Protein AF-A0A1I5HSH3-F1 (afdb_monomer)

Organism: NCBI:txid1861

Sequence (72 aa):
MRDWREHLDGLTLESRLKALLVYELASDRVPGAPLEVTTEAVRAVATAEGLDTGQPWIQAAAARISADPPRA

pLDDT: mean 92.49, std 9.29, range [54.25, 98.06]

Radius of gyration: 11.17 Å; Cα contacts (8 Å, |Δi|>4): 75; chains: 1; bounding box: 27×22×28 Å

Foldseek 3Di:
DPQLLVLCPPPDPLQSVQLVVLLVVLLLVAALHPLVVSLVSSLVSCVVSVHDSPGPSSSVSSVVRNPGHPDD

Solvent-accessible surface area (backbone atoms only — not comparable to full-atom values): 3984 Å² total; per-residue (Å²): 129,80,65,36,67,68,60,44,68,92,53,53,70,67,58,41,54,49,51,54,50,28,51,54,58,31,41,74,74,39,40,41,33,58,50,70,61,24,32,53,45,35,39,55,44,28,50,76,74,71,44,76,70,86,46,72,34,50,59,42,42,14,51,55,34,27,68,35,71,58,85,127

Structure (mmCIF, N/CA/C/O backbone):
data_AF-A0A1I5HSH3-F1
#
_entry.id   AF-A0A1I5HSH3-F1
#
loop_
_atom_site.group_PDB
_atom_site.id
_atom_site.type_symbol
_atom_site.label_atom_id
_atom_site.label_alt_id
_atom_site.label_comp_id
_atom_site.label_asym_id
_atom_site.label_entity_id
_atom_site.label_seq_id
_atom_site.pdbx_PDB_ins_code
_atom_site.Cartn_x
_atom_site.Cartn_y
_atom_site.Cartn_z
_atom_site.occupancy
_atom_site.B_iso_or_equiv
_atom_site.auth_seq_id
_atom_site.auth_comp_id
_atom_site.auth_asym_id
_atom_site.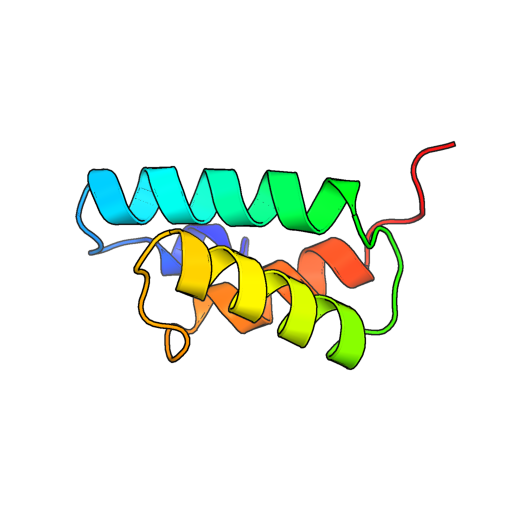auth_atom_id
_atom_site.pdbx_PDB_model_num
ATOM 1 N N . MET A 1 1 ? 14.852 9.154 0.640 1.00 54.25 1 MET A N 1
ATOM 2 C CA . MET A 1 1 ? 13.377 9.049 0.589 1.00 54.25 1 MET A CA 1
ATOM 3 C C . MET A 1 1 ? 12.937 8.700 2.003 1.00 54.25 1 MET A C 1
ATOM 5 O O . MET A 1 1 ? 13.589 7.838 2.578 1.00 54.25 1 MET A O 1
ATOM 9 N N . ARG A 1 2 ? 11.968 9.409 2.598 1.00 64.81 2 ARG A N 1
ATOM 10 C CA . ARG A 1 2 ? 11.442 9.035 3.928 1.00 64.81 2 ARG A CA 1
ATOM 11 C C . ARG A 1 2 ? 10.890 7.613 3.873 1.00 64.81 2 ARG A C 1
ATOM 13 O O . ARG A 1 2 ? 10.390 7.217 2.817 1.00 64.81 2 ARG A O 1
ATOM 20 N N . ASP A 1 3 ? 11.021 6.853 4.958 1.00 87.00 3 ASP A N 1
ATOM 21 C CA . ASP A 1 3 ? 10.442 5.510 4.999 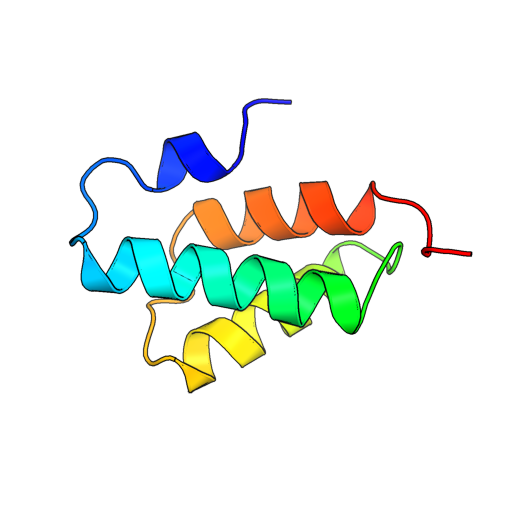1.00 87.00 3 ASP A CA 1
ATOM 22 C C . ASP A 1 3 ? 8.918 5.667 4.902 1.00 87.00 3 ASP A C 1
ATOM 24 O O . ASP A 1 3 ? 8.316 6.457 5.630 1.00 87.00 3 ASP A O 1
ATOM 28 N N . TRP A 1 4 ? 8.271 4.955 3.978 1.00 93.38 4 TRP A N 1
ATOM 29 C CA . TRP A 1 4 ? 6.820 5.029 3.812 1.00 93.38 4 TRP A CA 1
ATOM 30 C C . TRP A 1 4 ? 6.091 4.664 5.113 1.00 93.38 4 TRP A C 1
ATOM 32 O O . TRP A 1 4 ? 4.998 5.177 5.351 1.00 93.38 4 TRP A O 1
ATOM 42 N N . ARG A 1 5 ? 6.734 3.865 5.979 1.00 94.44 5 ARG A N 1
ATOM 43 C CA . ARG A 1 5 ? 6.251 3.492 7.314 1.00 94.44 5 ARG A CA 1
ATOM 44 C C . ARG A 1 5 ? 6.012 4.682 8.240 1.00 94.44 5 ARG A C 1
ATOM 46 O O . ARG A 1 5 ? 5.163 4.574 9.114 1.00 94.44 5 ARG A O 1
ATOM 53 N N . GLU A 1 6 ? 6.674 5.818 8.025 1.00 93.81 6 GLU A N 1
ATOM 54 C CA . GLU A 1 6 ? 6.421 7.054 8.785 1.00 93.81 6 GLU A CA 1
ATOM 55 C C . GLU A 1 6 ? 4.968 7.547 8.620 1.00 93.81 6 GLU A C 1
ATOM 57 O O . GLU A 1 6 ? 4.423 8.211 9.493 1.00 93.81 6 GLU A O 1
ATOM 62 N N . HIS A 1 7 ? 4.296 7.182 7.523 1.00 94.12 7 HIS A N 1
ATOM 63 C CA . HIS A 1 7 ? 2.891 7.528 7.280 1.00 94.12 7 HIS A CA 1
ATOM 64 C C . HIS A 1 7 ? 1.899 6.608 8.006 1.00 94.12 7 HIS A C 1
ATOM 66 O O . HIS A 1 7 ? 0.690 6.801 7.890 1.00 94.12 7 HIS A O 1
ATOM 72 N N . LEU A 1 8 ? 2.392 5.584 8.706 1.00 94.81 8 LEU A N 1
ATOM 73 C CA . LEU A 1 8 ? 1.566 4.655 9.474 1.00 94.81 8 LEU A CA 1
ATOM 74 C C . LEU A 1 8 ? 1.338 5.130 10.913 1.00 94.81 8 LEU A C 1
ATOM 76 O O . LEU A 1 8 ? 0.507 4.559 11.627 1.00 94.81 8 LEU A O 1
ATOM 80 N N . ASP A 1 9 ? 2.057 6.165 11.342 1.00 92.06 9 ASP A N 1
ATOM 81 C CA . ASP A 1 9 ? 1.883 6.765 12.656 1.00 92.06 9 ASP A CA 1
ATOM 82 C C . ASP A 1 9 ? 0.468 7.337 12.809 1.00 92.06 9 ASP A C 1
ATOM 84 O O . ASP A 1 9 ? -0.083 7.979 11.916 1.00 92.06 9 ASP A O 1
ATOM 88 N N . GLY A 1 10 ? -0.156 7.067 13.957 1.00 90.56 10 GLY A N 1
ATOM 89 C CA . GLY A 1 10 ? -1.540 7.464 14.238 1.00 90.56 10 GLY A CA 1
ATOM 90 C C . GLY A 1 10 ? -2.611 6.494 13.724 1.00 90.56 10 GLY A C 1
ATOM 91 O O . GLY A 1 10 ? -3.765 6.608 14.133 1.00 90.56 10 GLY A O 1
ATOM 92 N N . LEU A 1 11 ? -2.255 5.493 12.911 1.00 93.44 11 LEU A N 1
ATOM 93 C CA . LEU A 1 11 ? -3.185 4.429 12.531 1.00 93.44 11 LEU A CA 1
ATOM 94 C C . LEU A 1 11 ? -3.401 3.422 13.674 1.00 93.44 11 LEU A C 1
ATOM 96 O O . LEU A 1 11 ? -2.526 3.165 14.515 1.00 93.44 11 LEU A O 1
ATOM 100 N N . THR A 1 12 ? -4.567 2.771 13.669 1.00 96.00 12 THR A N 1
ATOM 101 C CA . THR A 1 12 ? -4.832 1.631 14.560 1.00 96.00 12 THR A CA 1
ATOM 102 C C . THR A 1 12 ? -3.819 0.507 14.312 1.00 96.00 12 THR A C 1
ATOM 104 O O . THR A 1 12 ? -3.235 0.409 13.232 1.00 96.00 12 THR A O 1
ATOM 107 N N . LEU A 1 13 ? -3.583 -0.353 15.309 1.00 95.94 13 LEU A N 1
ATOM 108 C CA . LEU A 1 13 ? -2.657 -1.482 15.151 1.00 95.94 13 LEU A CA 1
ATOM 109 C C . LEU A 1 13 ? -3.061 -2.388 13.978 1.00 95.94 13 LEU A C 1
ATOM 111 O O . LEU A 1 13 ? -2.207 -2.764 13.181 1.00 95.94 13 LEU A O 1
ATOM 115 N N . GLU A 1 14 ? -4.354 -2.686 13.843 1.00 96.94 14 GLU A N 1
ATOM 116 C CA . GLU A 1 14 ? -4.876 -3.501 12.744 1.00 96.94 14 GLU A CA 1
ATOM 117 C C . GLU A 1 14 ? -4.555 -2.875 11.380 1.00 96.94 14 GLU A C 1
ATOM 119 O O . GLU A 1 14 ? -3.996 -3.543 10.512 1.00 96.94 14 GLU A O 1
ATOM 124 N N . SER A 1 15 ? -4.834 -1.579 11.204 1.00 96.31 15 SER A N 1
ATOM 125 C CA . SER A 1 15 ? -4.549 -0.878 9.948 1.00 96.31 15 SER A CA 1
ATOM 126 C C . SER A 1 15 ? -3.054 -0.859 9.622 1.00 96.31 15 SER A C 1
ATOM 128 O O . SER A 1 15 ? -2.685 -1.028 8.463 1.00 96.31 15 SER A O 1
ATOM 130 N N . ARG A 1 16 ? -2.185 -0.711 10.633 1.00 97.06 16 ARG A N 1
ATOM 131 C CA . ARG A 1 16 ? -0.726 -0.777 10.447 1.00 97.06 16 ARG A CA 1
ATOM 132 C C . ARG A 1 16 ? -0.273 -2.155 9.980 1.00 97.06 16 ARG A C 1
ATOM 134 O O . ARG A 1 16 ? 0.503 -2.246 9.035 1.00 97.06 16 ARG A O 1
ATOM 141 N N . LEU A 1 17 ? -0.770 -3.219 10.610 1.00 97.81 17 LEU A N 1
ATOM 142 C CA . LEU A 1 17 ? -0.436 -4.594 10.231 1.00 97.81 17 LEU A CA 1
ATOM 143 C C . LEU A 1 17 ? -0.903 -4.914 8.808 1.00 97.81 17 LEU A C 1
ATOM 145 O O . LEU A 1 17 ? -0.137 -5.469 8.023 1.00 97.81 17 LEU A O 1
ATOM 149 N N . LYS A 1 18 ? -2.120 -4.499 8.446 1.00 98.00 18 LYS A N 1
ATOM 150 C CA . LYS A 1 18 ? -2.639 -4.655 7.083 1.00 98.00 18 LYS A CA 1
ATOM 151 C C . LYS A 1 18 ? -1.830 -3.855 6.063 1.00 98.00 18 LYS A C 1
ATOM 153 O O . LYS A 1 18 ? -1.530 -4.385 5.004 1.00 98.00 18 LYS A O 1
ATOM 158 N N . ALA A 1 19 ? -1.414 -2.625 6.370 1.00 97.56 19 ALA A N 1
ATOM 159 C CA . ALA A 1 19 ? -0.573 -1.836 5.464 1.00 97.56 19 ALA A CA 1
ATOM 160 C C . ALA A 1 19 ? 0.794 -2.502 5.209 1.00 97.56 19 ALA A C 1
ATOM 162 O O . ALA A 1 19 ? 1.273 -2.521 4.076 1.00 97.56 19 ALA A O 1
ATOM 163 N N . LEU A 1 20 ? 1.398 -3.106 6.241 1.00 97.19 20 LEU A N 1
ATOM 164 C CA . LEU A 1 20 ? 2.617 -3.912 6.095 1.00 97.19 20 LEU A CA 1
ATOM 165 C C . LEU A 1 20 ? 2.376 -5.150 5.218 1.00 97.19 20 LEU A C 1
ATOM 167 O O . LEU A 1 20 ? 3.168 -5.415 4.319 1.00 97.19 20 LEU A O 1
ATOM 171 N N . LEU A 1 21 ? 1.268 -5.868 5.425 1.00 97.56 21 LEU A N 1
ATOM 172 C CA . LEU A 1 21 ? 0.888 -7.010 4.587 1.00 97.56 21 LEU A CA 1
ATOM 173 C C . LEU A 1 21 ? 0.675 -6.599 3.121 1.00 97.56 21 LEU A C 1
ATOM 175 O O . LEU A 1 21 ? 1.184 -7.257 2.216 1.00 97.56 21 LEU A O 1
ATOM 179 N N . VAL A 1 22 ? -0.034 -5.492 2.886 1.00 97.94 22 VAL A N 1
ATOM 180 C CA . VAL A 1 22 ? -0.263 -4.927 1.550 1.00 97.94 22 VAL A CA 1
ATOM 181 C C . VAL A 1 22 ? 1.059 -4.648 0.847 1.00 97.94 22 VAL A C 1
ATOM 183 O O . VAL A 1 22 ? 1.214 -5.014 -0.317 1.00 97.94 22 VAL A O 1
ATOM 186 N N . TYR A 1 23 ? 2.011 -4.027 1.548 1.00 96.81 23 TYR A N 1
ATOM 187 C CA . TYR A 1 23 ? 3.331 -3.740 0.998 1.00 96.81 23 TYR A CA 1
ATOM 188 C C . TYR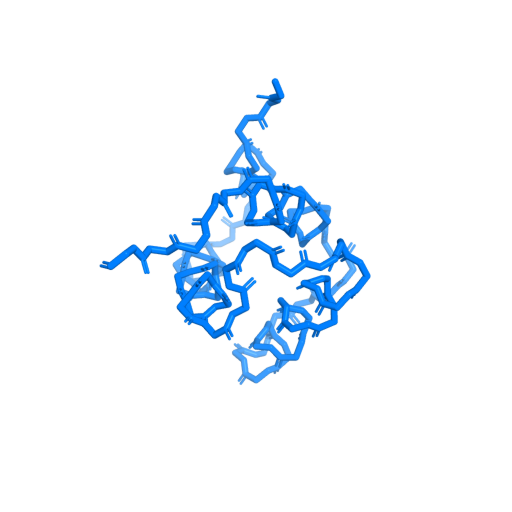 A 1 23 ? 4.043 -5.016 0.541 1.00 96.81 23 TYR A C 1
ATOM 190 O O . TYR A 1 23 ? 4.518 -5.067 -0.592 1.00 96.81 23 TYR A O 1
ATOM 198 N N . GLU A 1 24 ? 4.095 -6.052 1.382 1.00 96.00 24 GLU A N 1
ATOM 199 C CA . GLU A 1 24 ? 4.769 -7.310 1.036 1.00 96.00 24 GLU A CA 1
ATOM 200 C C . GLU A 1 24 ? 4.082 -8.011 -0.148 1.00 96.00 24 GLU A C 1
ATOM 202 O O . GLU A 1 24 ? 4.747 -8.407 -1.103 1.00 96.00 24 GLU A O 1
ATOM 207 N N . LEU A 1 25 ? 2.746 -8.083 -0.148 1.00 96.12 25 LEU A N 1
ATOM 208 C CA . LEU A 1 25 ? 1.978 -8.701 -1.235 1.00 96.12 25 LEU A CA 1
ATOM 209 C C . LEU A 1 25 ? 2.107 -7.946 -2.564 1.00 96.12 25 LEU A C 1
ATOM 211 O O . LEU A 1 25 ? 2.134 -8.566 -3.626 1.00 96.12 25 LEU A O 1
ATOM 215 N N . ALA A 1 26 ? 2.155 -6.614 -2.534 1.00 95.56 26 ALA A N 1
ATOM 216 C CA . ALA A 1 26 ? 2.378 -5.817 -3.736 1.00 95.56 26 ALA A CA 1
ATOM 217 C C . ALA A 1 26 ? 3.828 -5.956 -4.228 1.00 95.56 26 ALA A C 1
ATOM 219 O O . ALA A 1 26 ? 4.046 -6.133 -5.424 1.00 95.56 26 ALA A O 1
ATOM 220 N N . SER A 1 27 ? 4.804 -5.953 -3.316 1.00 93.69 27 SER A N 1
ATOM 221 C CA . SER A 1 27 ? 6.226 -6.124 -3.646 1.00 93.69 27 SER A CA 1
ATOM 222 C C . SER A 1 27 ? 6.509 -7.459 -4.331 1.00 93.69 27 SER A C 1
ATOM 224 O O . SER A 1 27 ? 7.320 -7.511 -5.248 1.00 93.69 27 SER A O 1
ATOM 226 N N . ASP A 1 28 ? 5.833 -8.527 -3.904 1.00 93.88 28 ASP A N 1
ATOM 227 C CA . ASP A 1 28 ? 5.953 -9.860 -4.502 1.00 93.88 28 ASP A CA 1
ATOM 228 C C . ASP A 1 28 ? 5.372 -9.918 -5.927 1.00 93.88 28 ASP A C 1
ATOM 230 O O . ASP A 1 28 ? 5.928 -10.560 -6.815 1.00 93.88 28 ASP A O 1
ATOM 234 N N . ARG A 1 29 ? 4.273 -9.195 -6.180 1.00 91.69 29 ARG A N 1
ATOM 235 C CA . ARG A 1 29 ? 3.550 -9.247 -7.462 1.00 91.69 29 ARG A CA 1
ATOM 236 C C . ARG A 1 29 ? 4.131 -8.354 -8.551 1.00 91.69 29 ARG A C 1
ATOM 238 O O . ARG A 1 29 ? 4.051 -8.712 -9.724 1.00 91.69 29 ARG A O 1
ATOM 245 N N . VAL A 1 30 ? 4.627 -7.171 -8.194 1.00 93.50 30 VAL A N 1
ATOM 246 C CA . VAL A 1 30 ? 5.025 -6.130 -9.160 1.00 93.50 30 VAL A CA 1
ATOM 247 C C . VAL A 1 30 ? 6.404 -5.518 -8.859 1.00 93.50 30 VAL A C 1
ATOM 249 O O . VAL A 1 30 ? 6.544 -4.292 -8.868 1.00 93.50 30 VAL A O 1
ATOM 252 N N . PRO A 1 31 ? 7.450 -6.322 -8.591 1.00 90.75 31 PRO A N 1
ATOM 253 C CA . PRO A 1 31 ? 8.750 -5.761 -8.248 1.00 90.75 31 PRO A CA 1
ATOM 254 C C . PRO A 1 31 ? 9.356 -5.031 -9.458 1.00 90.75 31 PR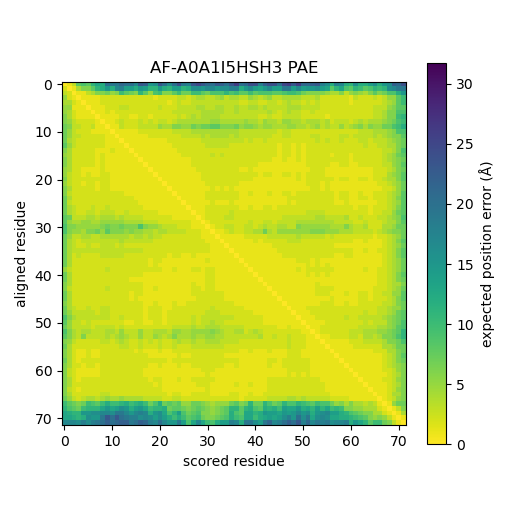O A C 1
ATOM 256 O O . PRO A 1 31 ? 9.379 -5.558 -10.571 1.00 90.75 31 PRO A O 1
ATOM 259 N N . GLY A 1 32 ? 9.824 -3.796 -9.255 1.00 88.00 32 GLY A N 1
ATOM 260 C CA . GLY A 1 32 ? 10.415 -2.968 -10.312 1.00 88.00 32 GLY A CA 1
ATOM 261 C C . GLY A 1 32 ? 9.444 -2.523 -11.413 1.00 88.00 32 GLY A C 1
ATOM 262 O O . GLY A 1 32 ? 9.882 -2.001 -12.440 1.00 88.00 32 GLY A O 1
ATOM 263 N N . ALA A 1 33 ? 8.133 -2.725 -11.238 1.00 93.88 33 ALA A N 1
ATOM 264 C CA . ALA A 1 33 ? 7.138 -2.251 -12.191 1.00 93.88 33 ALA A CA 1
ATOM 265 C C . ALA A 1 33 ? 7.043 -0.709 -12.181 1.00 93.88 33 ALA A C 1
ATOM 267 O O . ALA A 1 33 ? 7.377 -0.068 -11.174 1.00 93.88 33 ALA A O 1
ATOM 268 N N . PRO A 1 34 ? 6.548 -0.084 -13.269 1.00 96.12 34 PRO A N 1
ATOM 269 C CA . PRO A 1 34 ? 6.316 1.358 -13.312 1.00 96.12 34 PRO A CA 1
ATOM 270 C C . PRO A 1 34 ? 5.454 1.845 -12.140 1.00 96.12 34 PRO A C 1
ATOM 272 O O . PRO A 1 34 ? 4.529 1.153 -11.715 1.00 96.12 34 PRO A O 1
ATOM 275 N N . LEU A 1 35 ? 5.726 3.054 -11.640 1.00 95.38 35 LEU A N 1
ATOM 276 C CA . LEU A 1 35 ? 5.078 3.602 -10.441 1.00 95.38 35 LEU A CA 1
ATOM 277 C C . LEU A 1 35 ? 3.544 3.573 -10.504 1.00 95.38 35 LEU A C 1
ATOM 279 O O . LEU A 1 35 ? 2.900 3.255 -9.507 1.00 95.38 35 LEU A O 1
ATOM 283 N N . GLU A 1 36 ? 2.957 3.877 -11.660 1.00 96.44 36 GLU A N 1
ATOM 284 C CA . GLU A 1 36 ? 1.501 3.848 -11.856 1.00 96.44 36 GLU A CA 1
ATOM 285 C C . GLU A 1 36 ? 0.935 2.435 -11.675 1.00 96.44 36 GLU A C 1
ATOM 287 O O . GLU A 1 36 ? -0.007 2.242 -10.911 1.00 96.44 36 GLU A O 1
ATOM 292 N N . VAL A 1 37 ? 1.570 1.430 -12.290 1.00 96.50 37 VAL A N 1
ATOM 293 C CA . VAL A 1 37 ? 1.191 0.014 -12.146 1.00 96.50 37 VAL A CA 1
ATOM 294 C C . VAL A 1 37 ? 1.326 -0.430 -10.692 1.00 96.50 37 VAL A C 1
ATOM 296 O O . VAL A 1 37 ? 0.426 -1.061 -10.141 1.00 96.50 37 VAL A O 1
ATOM 299 N N . THR A 1 38 ? 2.429 -0.055 -10.047 1.00 97.25 38 THR A N 1
ATOM 300 C CA . THR A 1 38 ? 2.690 -0.393 -8.648 1.00 97.25 38 THR A CA 1
ATOM 301 C C . THR A 1 38 ? 1.680 0.265 -7.708 1.00 97.25 38 THR A C 1
ATOM 303 O O . THR A 1 38 ? 1.200 -0.371 -6.773 1.00 97.25 38 THR A O 1
ATOM 306 N N . THR A 1 39 ? 1.298 1.514 -7.972 1.00 97.81 39 THR A N 1
ATOM 307 C CA . THR A 1 39 ? 0.278 2.234 -7.198 1.00 97.81 39 THR A CA 1
ATOM 308 C C . THR A 1 39 ? -1.071 1.535 -7.279 1.00 97.81 39 THR A C 1
ATOM 310 O O . THR A 1 39 ? -1.705 1.313 -6.248 1.00 97.81 39 THR A O 1
ATOM 313 N N . GLU A 1 40 ? -1.504 1.158 -8.482 1.00 97.69 40 GLU A N 1
ATOM 314 C CA . GLU A 1 40 ? -2.769 0.447 -8.668 1.00 97.69 40 GLU A CA 1
ATOM 315 C C . GLU A 1 40 ? -2.740 -0.941 -8.017 1.00 97.69 40 GLU A C 1
ATOM 317 O O . GLU A 1 40 ? -3.715 -1.338 -7.379 1.00 97.69 40 GLU A O 1
ATOM 322 N N . ALA A 1 41 ? -1.604 -1.644 -8.065 1.00 97.31 41 ALA A N 1
ATOM 323 C CA . ALA A 1 41 ? -1.433 -2.905 -7.349 1.00 97.31 41 ALA A CA 1
ATOM 324 C C . ALA A 1 41 ? -1.556 -2.723 -5.826 1.00 97.31 41 ALA A C 1
ATOM 326 O O . ALA A 1 41 ? -2.318 -3.443 -5.183 1.00 97.31 41 ALA A O 1
ATOM 327 N N . VAL A 1 42 ? -0.864 -1.737 -5.243 1.00 97.81 42 VAL A N 1
ATOM 328 C CA . VAL A 1 42 ? -0.953 -1.430 -3.805 1.00 97.81 42 VAL A CA 1
ATOM 329 C C . VAL A 1 42 ? -2.391 -1.065 -3.416 1.00 97.81 42 VAL A C 1
ATOM 331 O O . VAL A 1 42 ? -2.896 -1.576 -2.416 1.00 97.81 42 VAL A O 1
ATOM 334 N N . ARG A 1 43 ? -3.084 -0.242 -4.218 1.00 98.06 43 ARG A N 1
ATOM 335 C CA . ARG A 1 43 ? -4.495 0.110 -3.989 1.00 98.06 43 ARG A CA 1
ATOM 336 C C . ARG A 1 43 ? -5.405 -1.107 -4.026 1.00 98.06 43 ARG A C 1
ATOM 338 O O . ARG A 1 43 ? -6.209 -1.267 -3.116 1.00 98.06 43 ARG A O 1
ATOM 345 N N . ALA A 1 44 ? -5.257 -1.976 -5.023 1.00 97.75 44 ALA A N 1
ATOM 346 C CA . ALA A 1 44 ? -6.085 -3.170 -5.155 1.00 97.75 44 ALA A CA 1
ATOM 347 C C . ALA A 1 44 ? -5.960 -4.092 -3.931 1.00 97.75 44 ALA A C 1
ATOM 349 O O . ALA A 1 44 ? -6.968 -4.572 -3.412 1.00 97.75 44 ALA A O 1
ATOM 350 N N . VAL A 1 45 ? -4.738 -4.300 -3.425 1.00 97.69 45 VAL A N 1
ATOM 351 C CA . VAL A 1 45 ? -4.526 -5.104 -2.211 1.00 97.69 45 VAL A CA 1
ATOM 352 C C . VAL A 1 45 ? -5.059 -4.382 -0.973 1.00 97.69 45 VAL A C 1
ATOM 354 O O . VAL A 1 45 ? -5.740 -5.001 -0.163 1.00 97.69 45 VAL A O 1
ATOM 357 N N . ALA A 1 46 ? -4.835 -3.071 -0.844 1.00 97.50 46 ALA A N 1
ATOM 358 C CA . ALA A 1 46 ? -5.391 -2.281 0.254 1.00 97.50 46 ALA A CA 1
ATOM 359 C C . ALA A 1 46 ? -6.929 -2.347 0.295 1.00 97.50 46 ALA A C 1
ATOM 361 O O . ALA A 1 46 ? -7.500 -2.542 1.366 1.00 97.50 46 ALA A O 1
ATOM 362 N N . THR A 1 47 ? -7.598 -2.263 -0.859 1.00 97.88 47 THR A N 1
ATOM 363 C CA . THR A 1 47 ? -9.052 -2.440 -0.970 1.00 97.88 47 THR A CA 1
ATOM 364 C C . THR A 1 47 ? -9.488 -3.833 -0.519 1.00 97.88 47 THR A C 1
ATOM 366 O O . THR A 1 47 ? -10.464 -3.944 0.220 1.00 97.88 47 THR A O 1
ATOM 369 N N . ALA A 1 48 ? -8.766 -4.889 -0.908 1.00 97.06 48 ALA A N 1
ATOM 370 C CA . ALA A 1 48 ? -9.076 -6.258 -0.488 1.00 97.06 48 ALA A CA 1
ATOM 371 C C . ALA A 1 48 ? -8.958 -6.451 1.038 1.00 97.06 48 ALA A C 1
ATOM 373 O O . ALA A 1 48 ? -9.750 -7.180 1.629 1.00 97.06 48 ALA A O 1
ATOM 374 N N . GLU A 1 49 ? -8.027 -5.742 1.680 1.00 95.62 49 GLU A N 1
ATOM 375 C CA . GLU A 1 49 ? -7.830 -5.740 3.138 1.00 95.62 49 GLU A CA 1
ATOM 376 C C . GLU A 1 49 ? -8.780 -4.784 3.896 1.00 95.62 49 GLU A C 1
ATOM 378 O O . GLU A 1 49 ? -8.736 -4.684 5.131 1.00 95.62 49 GLU A O 1
ATOM 383 N N . GLY A 1 50 ? -9.652 -4.073 3.172 1.00 96.31 50 GLY A N 1
ATOM 384 C CA . GLY A 1 50 ? -10.598 -3.108 3.734 1.00 96.31 50 GLY A CA 1
ATOM 385 C C . GLY A 1 50 ? -9.941 -1.821 4.244 1.00 96.31 50 GLY A C 1
ATOM 386 O O . GLY A 1 50 ? -10.444 -1.209 5.185 1.00 96.31 50 GLY A O 1
ATOM 387 N N . LEU A 1 51 ? -8.802 -1.425 3.670 1.00 96.12 51 LEU A N 1
ATOM 388 C CA . LEU A 1 51 ? -8.117 -0.175 3.994 1.00 96.12 51 LEU A CA 1
ATOM 389 C C . LEU A 1 51 ? -8.588 0.985 3.111 1.00 96.12 51 LEU A C 1
ATOM 391 O O . LEU A 1 51 ? -8.964 0.810 1.953 1.00 96.12 51 LEU A O 1
ATOM 395 N N . ASP A 1 52 ? -8.489 2.195 3.660 1.00 93.38 52 ASP A N 1
ATOM 396 C CA . ASP A 1 52 ? -8.689 3.431 2.908 1.00 93.38 52 ASP A CA 1
ATOM 397 C C . ASP A 1 52 ? -7.516 3.675 1.942 1.00 93.38 52 ASP A C 1
ATOM 399 O O . ASP A 1 52 ? -6.366 3.862 2.348 1.00 93.38 52 ASP A O 1
ATOM 403 N N . THR A 1 53 ? -7.819 3.698 0.645 1.00 93.06 53 THR A N 1
ATOM 404 C CA . THR A 1 53 ? -6.849 3.901 -0.438 1.00 93.06 53 THR A CA 1
ATOM 405 C C . THR A 1 53 ? -6.442 5.363 -0.641 1.00 93.06 53 THR A C 1
ATOM 407 O O . THR A 1 53 ? -5.567 5.640 -1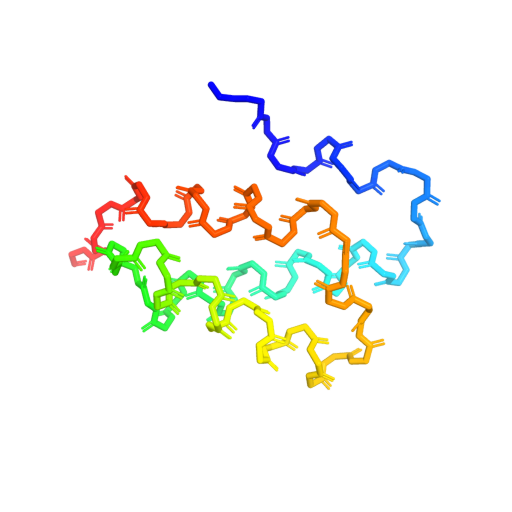.463 1.00 93.06 53 THR A O 1
ATOM 410 N N . GLY A 1 54 ? -7.073 6.306 0.067 1.00 93.06 54 GLY A N 1
ATOM 411 C CA . GLY A 1 54 ? -6.701 7.722 0.078 1.00 93.06 54 GLY A CA 1
ATOM 412 C C . GLY A 1 54 ? -5.488 8.038 0.958 1.00 93.06 54 GLY A C 1
ATOM 413 O O . GLY A 1 54 ? -4.994 9.166 0.938 1.00 93.06 54 GLY A O 1
ATOM 414 N N . GLN A 1 55 ? -4.990 7.064 1.726 1.00 93.44 55 GLN A N 1
ATOM 415 C CA . GLN A 1 55 ? -3.912 7.297 2.679 1.00 93.44 55 GLN A CA 1
ATOM 416 C C . GLN A 1 55 ? -2.551 7.548 1.999 1.00 93.44 55 GLN A C 1
ATOM 418 O O . GLN A 1 55 ? -2.201 6.882 1.020 1.00 93.44 55 GLN A O 1
ATOM 423 N N . PRO A 1 56 ? -1.724 8.462 2.545 1.00 94.25 56 PRO A N 1
ATOM 424 C CA . PRO A 1 56 ? -0.469 8.882 1.916 1.00 94.25 56 PRO A CA 1
ATOM 425 C C . PRO A 1 56 ? 0.583 7.766 1.839 1.00 94.25 56 PRO A C 1
ATOM 427 O O . PRO A 1 56 ? 1.446 7.792 0.958 1.00 94.25 56 PRO A O 1
ATOM 430 N N . TRP A 1 57 ? 0.495 6.755 2.712 1.00 96.00 57 TRP A N 1
ATOM 431 C CA . TRP A 1 57 ? 1.413 5.617 2.700 1.00 96.00 57 TRP A CA 1
ATOM 432 C C . TRP A 1 57 ? 1.319 4.794 1.408 1.00 96.00 57 TRP A C 1
ATOM 434 O O . TRP A 1 57 ? 2.324 4.211 1.022 1.00 96.00 57 TRP A O 1
ATOM 444 N N . ILE A 1 58 ? 0.175 4.788 0.705 1.00 96.75 58 ILE A N 1
ATOM 445 C CA . ILE A 1 58 ? -0.030 4.041 -0.552 1.00 96.75 58 ILE A CA 1
ATOM 446 C C . ILE A 1 58 ? 0.969 4.494 -1.623 1.00 96.75 58 ILE A C 1
ATOM 448 O O . ILE A 1 58 ? 1.687 3.681 -2.202 1.00 96.75 58 ILE A O 1
ATOM 452 N N . GLN A 1 59 ? 1.042 5.807 -1.860 1.00 95.75 59 GLN A N 1
ATOM 453 C CA . GLN A 1 59 ? 1.939 6.400 -2.856 1.00 95.75 59 GLN A CA 1
ATOM 454 C C . GLN A 1 59 ? 3.408 6.232 -2.452 1.00 95.75 59 GLN A C 1
ATOM 456 O O . GLN A 1 59 ? 4.251 5.887 -3.279 1.00 95.75 59 GLN A O 1
ATOM 461 N N . ALA A 1 60 ? 3.719 6.422 -1.166 1.00 96.12 60 ALA A N 1
ATOM 462 C CA . ALA A 1 60 ? 5.075 6.252 -0.653 1.00 96.12 60 ALA A CA 1
ATOM 463 C C . ALA A 1 60 ? 5.553 4.786 -0.733 1.00 96.12 60 ALA A C 1
ATOM 465 O O . ALA A 1 60 ? 6.695 4.528 -1.119 1.00 96.12 60 ALA A O 1
ATOM 466 N N . ALA A 1 61 ? 4.678 3.826 -0.422 1.00 96.12 61 ALA A N 1
ATOM 467 C CA . ALA A 1 61 ? 4.928 2.395 -0.564 1.00 96.12 61 ALA A CA 1
ATOM 468 C C . ALA A 1 61 ? 5.155 2.020 -2.031 1.00 96.12 61 ALA A C 1
ATOM 470 O O . ALA A 1 61 ? 6.152 1.377 -2.352 1.00 96.12 61 ALA A O 1
ATOM 471 N N . ALA A 1 62 ? 4.285 2.480 -2.934 1.00 96.69 62 ALA A N 1
ATOM 472 C CA . ALA A 1 62 ? 4.416 2.209 -4.360 1.00 96.69 62 ALA A CA 1
ATOM 473 C C . ALA A 1 62 ? 5.726 2.760 -4.946 1.00 96.69 62 ALA A C 1
ATOM 475 O O . ALA A 1 62 ? 6.403 2.062 -5.698 1.00 96.69 62 ALA A O 1
ATOM 476 N N . ALA A 1 63 ? 6.136 3.969 -4.548 1.00 95.88 63 ALA A N 1
ATOM 477 C CA . ALA A 1 63 ? 7.426 4.539 -4.938 1.00 95.88 63 ALA A CA 1
ATOM 478 C C . ALA A 1 63 ? 8.609 3.691 -4.456 1.00 95.88 63 ALA A C 1
ATOM 480 O O . ALA A 1 63 ? 9.564 3.482 -5.205 1.00 95.88 63 ALA A O 1
ATOM 481 N N . ARG A 1 64 ? 8.539 3.159 -3.229 1.00 94.88 64 ARG A N 1
ATOM 482 C CA . ARG A 1 64 ? 9.580 2.282 -2.681 1.00 94.88 64 ARG A CA 1
ATOM 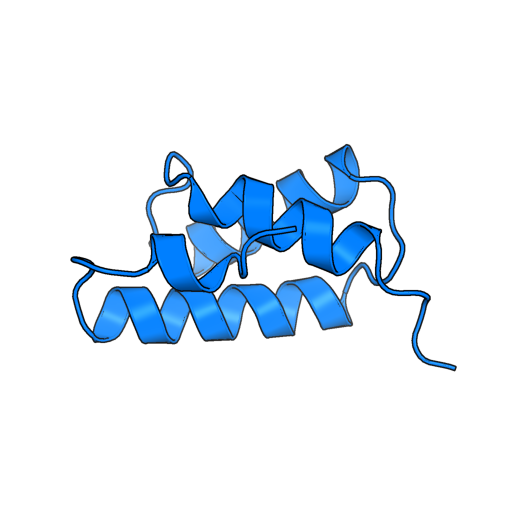483 C C . ARG A 1 64 ? 9.687 0.962 -3.449 1.0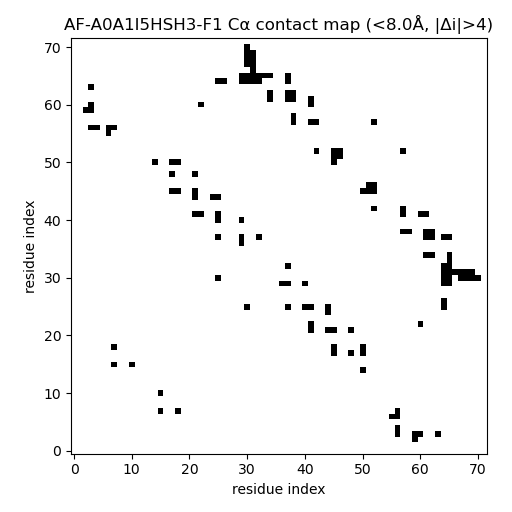0 94.88 64 ARG A C 1
ATOM 485 O O . ARG A 1 64 ? 10.813 0.561 -3.732 1.00 94.88 64 ARG A O 1
ATOM 492 N N . ILE A 1 65 ? 8.556 0.331 -3.771 1.00 94.44 65 ILE A N 1
ATOM 493 C CA . ILE A 1 65 ? 8.479 -0.946 -4.505 1.00 94.44 65 ILE A CA 1
ATOM 494 C C . ILE A 1 65 ? 8.938 -0.775 -5.954 1.00 94.44 65 ILE A C 1
ATOM 496 O O . ILE A 1 65 ? 9.731 -1.567 -6.451 1.00 94.44 65 ILE A O 1
ATOM 500 N N . SER A 1 66 ? 8.478 0.284 -6.623 1.00 94.69 66 SER A N 1
ATOM 501 C CA . SER A 1 66 ? 8.856 0.591 -8.007 1.00 94.69 66 SER A CA 1
ATOM 502 C C . SER A 1 66 ? 10.359 0.857 -8.150 1.00 94.69 66 SER A C 1
ATOM 504 O O . SER A 1 66 ? 10.949 0.557 -9.184 1.00 94.69 66 SER A O 1
ATOM 506 N N . ALA A 1 67 ? 10.991 1.387 -7.097 1.00 91.69 67 ALA A N 1
ATOM 507 C CA . ALA A 1 67 ? 12.433 1.599 -7.044 1.00 91.69 67 ALA A CA 1
ATOM 508 C C . ALA A 1 67 ? 13.244 0.331 -6.713 1.00 91.69 67 ALA A C 1
ATOM 510 O O . ALA A 1 67 ? 14.463 0.351 -6.889 1.00 91.69 67 ALA A O 1
ATOM 511 N N . ASP A 1 68 ? 12.617 -0.745 -6.219 1.00 84.25 68 ASP A N 1
ATOM 512 C CA . ASP A 1 68 ? 13.311 -2.010 -5.966 1.00 84.25 68 ASP A CA 1
ATOM 513 C C . ASP A 1 68 ? 13.428 -2.817 -7.270 1.00 84.25 68 ASP A C 1
ATOM 515 O O . ASP A 1 68 ? 12.424 -3.044 -7.946 1.00 84.25 68 ASP A O 1
ATOM 519 N N . PRO A 1 69 ? 14.633 -3.280 -7.645 1.00 72.44 69 PRO A N 1
ATOM 520 C CA . PRO A 1 69 ? 14.787 -4.160 -8.794 1.00 72.44 69 PRO A CA 1
ATOM 521 C C . PRO A 1 69 ?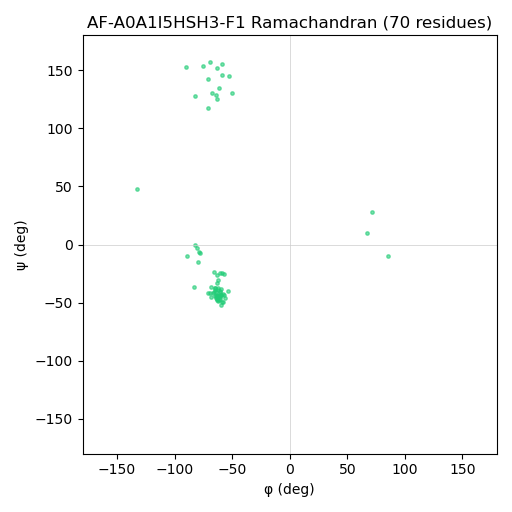 14.050 -5.495 -8.569 1.00 72.44 69 PRO A C 1
ATOM 523 O O . PRO A 1 69 ? 13.927 -5.940 -7.421 1.00 72.44 69 PRO A O 1
ATOM 526 N N . PRO A 1 70 ? 13.593 -6.169 -9.647 1.00 68.06 70 PRO A N 1
ATOM 527 C CA . PRO A 1 70 ? 13.036 -7.515 -9.562 1.00 68.06 70 PRO A CA 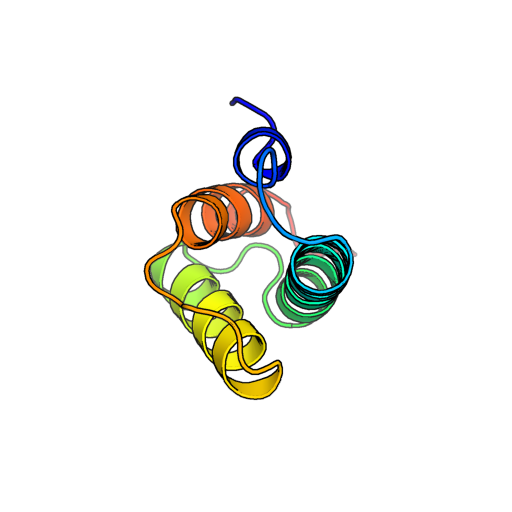1
ATOM 528 C C . PRO A 1 70 ? 13.975 -8.435 -8.783 1.00 68.06 70 PRO A C 1
ATOM 530 O O . PRO A 1 70 ? 15.177 -8.461 -9.056 1.00 68.06 70 PRO A O 1
ATOM 533 N N . ARG A 1 71 ? 13.446 -9.170 -7.796 1.00 64.38 71 ARG A N 1
ATOM 534 C CA . ARG A 1 71 ? 14.242 -10.182 -7.088 1.00 64.38 71 ARG A CA 1
ATOM 535 C C . ARG A 1 71 ? 14.652 -11.257 -8.108 1.00 64.38 71 ARG A C 1
ATOM 537 O O . ARG A 1 71 ? 13.790 -11.757 -8.827 1.00 64.38 71 ARG A O 1
ATOM 544 N N . ALA A 1 72 ? 15.959 -11.510 -8.207 1.00 57.03 72 ALA A N 1
ATOM 545 C CA . ALA A 1 72 ? 16.566 -12.493 -9.110 1.00 57.03 72 ALA A CA 1
ATOM 546 C C . ALA A 1 72 ? 16.274 -13.938 -8.688 1.00 57.03 72 ALA A C 1
ATOM 548 O O . ALA A 1 72 ? 16.115 -14.167 -7.466 1.00 57.03 72 ALA A O 1
#

Secondary structure (DSSP, 8-state):
---GGGGGTTS-HHHHHHHHHHHHHHHHHSTT--HHHHHHHHHHHHHHTT--TTSHHHHHHHHHHHTSPPP-

Mean predicted aligned error: 3.32 Å